Protein AF-A0A3C2CVU3-F1 (afdb_monomer)

pLDDT: mean 96.62, std 3.97, range [74.94, 98.69]

Foldseek 3Di:
DPLLVVLVVLVVVVVVVCVVVVNPPPDCLVVLVVQLVVLVVVLCVQCVVPVPVDPDHHHDPVSSVVSVVSNVSSVSVNCVVVVVSPD

Structure (mmCIF, N/CA/C/O backbone):
data_AF-A0A3C2CVU3-F1
#
_entry.id   AF-A0A3C2CVU3-F1
#
loop_
_atom_site.group_PDB
_atom_site.id
_atom_site.type_symbol
_atom_site.label_atom_id
_atom_site.label_alt_id
_atom_site.label_comp_id
_atom_site.label_asym_id
_atom_site.label_entity_id
_atom_site.label_seq_id
_atom_site.pdbx_PDB_ins_code
_atom_site.Cartn_x
_atom_site.Cartn_y
_atom_site.Cartn_z
_atom_site.occupancy
_atom_site.B_iso_or_equiv
_atom_site.auth_seq_id
_atom_site.auth_comp_id
_atom_site.auth_asym_id
_atom_site.auth_atom_id
_atom_site.pdbx_PDB_model_num
ATOM 1 N N . MET A 1 1 ? 8.270 -10.603 9.741 1.00 74.94 1 MET A N 1
ATOM 2 C CA . MET A 1 1 ? 7.460 -9.377 9.891 1.00 74.94 1 MET A CA 1
ATOM 3 C C . MET A 1 1 ? 6.583 -9.567 11.117 1.00 74.94 1 MET A C 1
ATOM 5 O O . MET A 1 1 ? 6.010 -10.639 11.231 1.00 74.94 1 MET A O 1
ATOM 9 N N . ASN A 1 2 ? 6.558 -8.627 12.064 1.00 92.38 2 ASN A N 1
ATOM 10 C CA . ASN A 1 2 ? 5.682 -8.726 13.239 1.00 92.38 2 ASN A CA 1
ATOM 11 C C . ASN A 1 2 ? 4.390 -7.960 12.923 1.00 92.38 2 ASN A C 1
ATOM 13 O O . ASN A 1 2 ? 4.382 -6.736 13.002 1.00 92.38 2 ASN A O 1
ATOM 17 N N . ILE A 1 3 ? 3.362 -8.685 12.479 1.00 92.75 3 ILE A N 1
ATOM 18 C CA . ILE A 1 3 ? 2.112 -8.106 11.969 1.00 92.75 3 ILE A CA 1
ATOM 19 C C . ILE A 1 3 ? 1.314 -7.424 13.085 1.00 92.75 3 ILE A C 1
ATOM 21 O O . ILE A 1 3 ? 0.850 -6.310 12.877 1.00 92.75 3 ILE A O 1
ATOM 25 N N . GLU A 1 4 ? 1.265 -8.006 14.286 1.00 94.56 4 GLU A N 1
ATOM 26 C CA . GLU A 1 4 ? 0.621 -7.406 15.467 1.00 94.56 4 GLU A CA 1
ATOM 27 C C . GLU A 1 4 ? 1.180 -6.005 15.763 1.00 94.56 4 GLU A C 1
ATOM 29 O O . GLU A 1 4 ? 0.454 -5.025 15.948 1.00 94.56 4 GLU A O 1
ATOM 34 N N . LYS A 1 5 ? 2.516 -5.881 15.752 1.00 96.06 5 LYS A N 1
ATOM 35 C CA . LYS A 1 5 ? 3.194 -4.596 15.944 1.00 96.06 5 LYS A CA 1
ATOM 36 C C . LYS A 1 5 ? 2.842 -3.609 14.831 1.00 96.06 5 LYS A C 1
ATOM 38 O O . LYS A 1 5 ? 2.683 -2.426 15.125 1.00 96.06 5 LYS A O 1
ATOM 43 N N . LEU A 1 6 ? 2.762 -4.070 13.583 1.00 97.25 6 LEU A N 1
ATOM 44 C CA . LEU A 1 6 ? 2.445 -3.216 12.440 1.00 97.25 6 LEU A CA 1
ATOM 45 C C . LEU A 1 6 ? 0.997 -2.726 12.474 1.00 97.25 6 LEU A C 1
ATOM 47 O O . LEU A 1 6 ? 0.792 -1.534 12.285 1.00 97.25 6 LEU A O 1
ATOM 51 N N . PHE A 1 7 ? 0.024 -3.580 12.798 1.00 97.75 7 PHE A N 1
ATOM 52 C CA . PHE A 1 7 ? -1.365 -3.151 12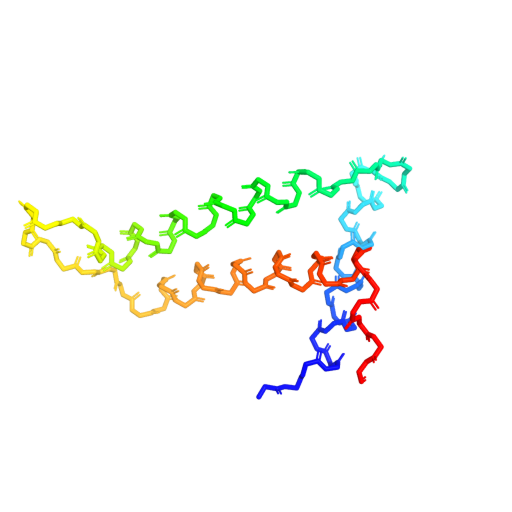.979 1.00 97.75 7 PHE A CA 1
ATOM 53 C C . PHE A 1 7 ? -1.493 -2.099 14.076 1.00 97.75 7 PHE A C 1
ATOM 55 O O . PHE A 1 7 ? -2.125 -1.068 13.858 1.00 97.75 7 PHE A O 1
ATOM 62 N N . ARG A 1 8 ? -0.828 -2.288 15.225 1.00 97.25 8 ARG A N 1
ATOM 63 C CA . ARG A 1 8 ? -0.825 -1.272 16.288 1.00 97.25 8 ARG A CA 1
ATOM 64 C C . ARG A 1 8 ? -0.266 0.066 15.801 1.00 97.25 8 ARG A C 1
ATOM 66 O O . ARG A 1 8 ? -0.875 1.102 16.047 1.00 97.25 8 ARG A O 1
ATOM 73 N N . MET A 1 9 ? 0.875 0.043 15.111 1.00 97.75 9 MET A N 1
ATOM 74 C CA . MET A 1 9 ? 1.491 1.257 14.565 1.00 97.75 9 MET A CA 1
ATOM 75 C C . MET A 1 9 ? 0.603 1.921 13.505 1.00 97.75 9 MET A C 1
ATOM 77 O O . MET A 1 9 ? 0.461 3.140 13.519 1.00 97.75 9 MET A O 1
ATOM 81 N N . GLN A 1 10 ? -0.025 1.136 12.625 1.00 98.31 10 GLN A N 1
ATOM 82 C CA . GLN A 1 10 ? -0.932 1.657 11.606 1.00 98.31 10 GLN A CA 1
ATOM 83 C C . GLN A 1 10 ? -2.171 2.292 12.235 1.00 98.31 10 GLN A C 1
ATOM 85 O O . GLN A 1 10 ? -2.565 3.378 11.840 1.00 98.31 10 GLN A O 1
ATOM 90 N N . LYS A 1 11 ? -2.744 1.672 13.269 1.00 97.06 11 LYS A N 1
ATOM 91 C CA . LYS A 1 11 ? -3.910 2.202 13.987 1.00 97.06 11 LYS A CA 1
ATOM 92 C C . LYS A 1 11 ? -3.622 3.548 14.652 1.00 97.06 11 LYS A C 1
ATOM 94 O O . LYS A 1 11 ? -4.469 4.438 14.654 1.00 97.06 11 LYS A O 1
ATOM 99 N N . GLU A 1 12 ? -2.426 3.703 15.221 1.00 97.81 12 GLU A N 1
ATOM 100 C CA . GLU A 1 12 ? -1.962 4.980 15.777 1.00 97.81 12 GLU A CA 1
ATOM 101 C C . GLU A 1 12 ? -1.784 6.044 14.682 1.00 97.81 12 GLU A C 1
ATOM 103 O O . GLU A 1 12 ? -2.190 7.192 14.878 1.00 97.81 12 GLU A O 1
ATOM 108 N N . LEU A 1 13 ? -1.222 5.658 13.533 1.00 98.12 13 LEU A N 1
ATOM 109 C CA . LEU A 1 13 ? -1.015 6.542 12.387 1.00 98.12 13 LEU A CA 1
ATOM 110 C C . LEU A 1 13 ? -2.339 6.993 11.752 1.00 98.12 13 LEU A C 1
ATOM 112 O O . LEU A 1 13 ? -2.544 8.194 11.592 1.00 98.12 13 LEU A O 1
ATOM 116 N N . ASP A 1 14 ? -3.247 6.064 11.454 1.00 97.44 14 ASP A N 1
ATOM 117 C CA . ASP A 1 14 ? -4.566 6.344 10.872 1.00 97.44 14 ASP A CA 1
ATOM 118 C C . ASP A 1 14 ? -5.341 7.320 11.759 1.00 97.44 14 ASP A C 1
ATOM 120 O O . ASP A 1 14 ? -5.768 8.381 11.303 1.00 97.44 14 ASP A O 1
ATOM 124 N N . ARG A 1 15 ? -5.401 7.041 13.069 1.00 97.00 15 ARG A N 1
ATOM 125 C CA . ARG A 1 15 ? -6.057 7.926 14.037 1.00 97.00 15 ARG A CA 1
ATOM 126 C C . ARG A 1 15 ? -5.421 9.314 14.075 1.00 97.00 15 ARG A C 1
ATOM 128 O O . ARG A 1 15 ? -6.124 10.310 14.247 1.00 97.00 15 ARG A O 1
ATOM 135 N N . HIS A 1 16 ? -4.094 9.401 13.973 1.00 97.94 16 HIS A N 1
ATOM 136 C CA . HIS A 1 16 ? -3.408 10.688 13.925 1.00 97.94 16 HIS A CA 1
ATOM 137 C C . HIS A 1 16 ? -3.816 11.486 12.681 1.00 97.94 16 HIS A C 1
ATOM 139 O O . HIS A 1 16 ? -4.188 12.651 12.815 1.00 97.94 16 HIS A O 1
ATOM 145 N N . ILE A 1 17 ? -3.805 10.860 11.502 1.00 97.25 17 ILE A N 1
ATOM 146 C CA . ILE A 1 17 ? -4.200 11.478 10.228 1.00 97.25 17 ILE A CA 1
ATOM 147 C C . ILE A 1 17 ? -5.663 11.935 10.288 1.00 97.25 17 ILE A C 1
ATOM 149 O O . ILE A 1 17 ? -5.960 13.092 9.993 1.00 97.25 17 ILE A O 1
ATOM 153 N N . GLU A 1 18 ? -6.571 11.074 10.742 1.00 96.75 18 GLU A N 1
ATOM 154 C CA . GLU A 1 18 ? -7.997 11.392 10.852 1.00 96.75 18 GLU A CA 1
ATOM 155 C C . GLU A 1 18 ? -8.253 12.581 11.785 1.00 96.75 18 GLU A C 1
ATOM 157 O O . GLU A 1 18 ? -9.026 13.478 11.449 1.00 96.75 18 GLU A O 1
ATOM 162 N N . LEU A 1 19 ? -7.561 12.648 12.928 1.00 97.25 19 LEU A N 1
ATOM 163 C CA . LEU A 1 19 ? -7.656 13.783 13.849 1.00 97.25 19 LEU A CA 1
ATOM 164 C C . LEU A 1 19 ? -7.083 15.072 13.252 1.00 97.25 19 LEU A C 1
ATOM 166 O O . LEU A 1 19 ? -7.685 16.131 13.416 1.00 97.25 19 LEU A O 1
ATOM 170 N N . GLN A 1 20 ? -5.927 15.002 12.585 1.00 97.69 20 GLN A N 1
ATOM 171 C CA . GLN A 1 20 ? -5.298 16.178 11.973 1.00 97.69 20 GLN A CA 1
ATOM 172 C C . GLN A 1 20 ? -6.140 16.758 10.834 1.00 97.69 20 GLN A C 1
ATOM 174 O O . GLN A 1 20 ? -6.179 17.976 10.664 1.00 97.69 20 GLN A O 1
ATOM 179 N N . HIS A 1 21 ? -6.828 15.904 10.076 1.00 96.00 21 HIS A N 1
ATOM 180 C CA . HIS A 1 21 ? -7.614 16.309 8.913 1.00 96.00 21 HIS A CA 1
ATOM 181 C C . HIS A 1 21 ? -9.121 16.437 9.185 1.00 96.00 21 HIS A C 1
ATOM 183 O O . HIS A 1 21 ? -9.859 16.815 8.280 1.00 96.00 21 HIS A O 1
ATOM 189 N N . GLY A 1 22 ? -9.583 16.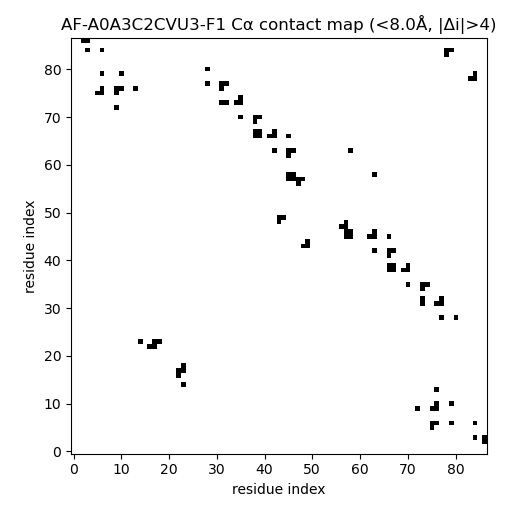173 10.412 1.00 95.94 22 GLY A N 1
ATOM 190 C CA . GLY A 1 22 ? -10.999 16.280 10.780 1.00 95.94 22 GLY A CA 1
ATOM 191 C C . GLY A 1 22 ? -11.890 15.199 10.156 1.00 95.94 22 GLY A C 1
ATOM 192 O O . GLY A 1 22 ? -13.062 15.454 9.917 1.00 95.94 22 GLY A O 1
ATOM 193 N N . LEU A 1 23 ? -11.340 14.008 9.901 1.00 95.94 23 LEU A N 1
ATOM 194 C CA . LEU A 1 23 ? -11.995 12.897 9.194 1.00 95.94 23 LEU A CA 1
ATOM 195 C C . LEU A 1 23 ? -12.587 11.829 10.132 1.00 95.94 23 LEU A C 1
ATOM 197 O O . LEU A 1 23 ? -13.027 10.790 9.663 1.00 95.94 23 LEU A O 1
ATOM 201 N N . VAL A 1 24 ? -12.590 12.057 11.449 1.00 90.69 24 VAL A N 1
ATOM 202 C CA . VAL A 1 24 ? -12.952 11.049 12.474 1.00 90.69 24 VAL A CA 1
ATOM 203 C C . VAL A 1 24 ? -14.366 10.470 12.302 1.00 90.69 24 VAL A C 1
ATOM 205 O O . VAL A 1 24 ? -14.626 9.354 12.738 1.00 90.69 24 VAL A O 1
ATOM 208 N N . GLU A 1 25 ? -15.288 11.220 11.695 1.00 90.69 25 GLU A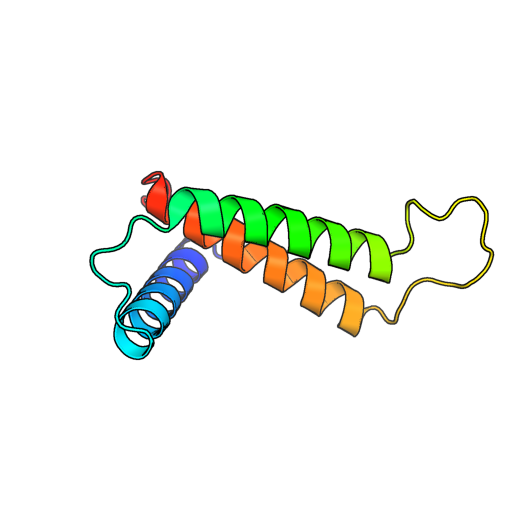 N 1
ATOM 209 C CA . GLU A 1 25 ? -16.670 10.780 11.441 1.00 90.69 25 GLU A CA 1
ATOM 210 C C . GLU A 1 25 ? -16.910 10.347 9.981 1.00 90.69 25 GLU A C 1
ATOM 212 O O . GLU A 1 25 ? -18.039 10.016 9.617 1.00 90.69 25 GLU A O 1
ATOM 217 N N . GLU A 1 26 ? -15.880 10.362 9.128 1.00 93.56 26 GLU A N 1
ATOM 218 C CA . GLU A 1 26 ? -15.991 9.958 7.725 1.00 93.56 26 GLU A CA 1
ATOM 219 C C . GLU A 1 26 ? -15.716 8.461 7.548 1.00 93.56 26 GLU A C 1
ATOM 221 O O . GLU A 1 26 ? -14.741 7.925 8.066 1.00 93.56 26 GLU A O 1
ATOM 226 N N . ASP A 1 27 ? -16.538 7.797 6.733 1.00 94.31 27 ASP A N 1
ATOM 227 C CA . ASP A 1 27 ? -16.201 6.475 6.206 1.00 94.31 27 ASP A CA 1
ATOM 228 C C . ASP A 1 27 ? -15.147 6.630 5.098 1.00 94.31 27 ASP A C 1
ATOM 230 O O . ASP A 1 27 ? -15.411 7.172 4.017 1.00 94.31 27 ASP A O 1
ATOM 234 N N . LEU A 1 28 ? -13.924 6.185 5.390 1.00 96.31 28 LEU A N 1
ATOM 235 C CA . LEU A 1 28 ? -12.779 6.279 4.489 1.00 96.31 28 LEU A CA 1
ATOM 236 C C . LEU A 1 28 ? -12.520 4.984 3.710 1.00 96.31 28 LEU A C 1
ATOM 238 O O . LEU A 1 28 ? -11.544 4.939 2.959 1.00 96.31 28 LEU A O 1
ATOM 242 N N . PHE A 1 29 ? -13.355 3.950 3.840 1.00 96.88 29 PHE A N 1
ATOM 243 C CA . PHE A 1 29 ? -13.084 2.623 3.283 1.00 96.88 29 PHE A CA 1
ATOM 244 C C . PHE A 1 29 ? -12.835 2.649 1.767 1.00 96.88 29 PHE A C 1
ATOM 246 O O . PHE A 1 29 ? -11.765 2.247 1.301 1.00 96.88 29 PHE A O 1
ATOM 253 N N . ASP A 1 30 ? -13.761 3.221 0.991 1.00 98.00 30 ASP A N 1
ATOM 254 C CA . ASP A 1 30 ? -13.628 3.321 -0.470 1.00 98.00 30 ASP A CA 1
ATOM 255 C C . ASP A 1 30 ? -12.429 4.188 -0.890 1.00 98.00 30 ASP A C 1
ATOM 257 O O . ASP A 1 30 ? -11.774 3.922 -1.902 1.00 98.00 30 ASP A O 1
ATOM 261 N N . ARG A 1 31 ? -12.093 5.214 -0.094 1.00 97.88 31 ARG A N 1
ATOM 262 C CA . ARG A 1 31 ? -10.914 6.060 -0.338 1.00 97.88 31 ARG A CA 1
ATOM 263 C C . ARG A 1 31 ? -9.618 5.291 -0.085 1.00 97.88 31 ARG A C 1
ATOM 265 O O . ARG A 1 31 ? -8.697 5.401 -0.888 1.00 97.88 31 ARG A O 1
ATOM 272 N N . LYS A 1 32 ? -9.560 4.487 0.982 1.00 98.12 32 LYS A N 1
ATOM 273 C CA . LYS A 1 32 ? -8.424 3.608 1.303 1.00 98.12 32 LYS A CA 1
ATOM 274 C C . LYS A 1 32 ? -8.254 2.511 0.239 1.00 98.12 32 LYS A C 1
ATOM 276 O O . LYS A 1 32 ? -7.122 2.221 -0.140 1.00 98.12 32 LYS A O 1
ATOM 281 N N . ILE A 1 33 ? -9.344 1.966 -0.321 1.00 98.56 33 ILE A N 1
ATOM 282 C CA . ILE A 1 33 ? -9.282 1.054 -1.483 1.00 98.56 33 ILE A CA 1
ATOM 283 C C . ILE A 1 33 ? -8.670 1.755 -2.692 1.00 98.56 33 ILE A C 1
ATOM 285 O O . ILE A 1 33 ? -7.763 1.213 -3.324 1.00 98.56 33 ILE A O 1
ATOM 289 N N . LEU A 1 34 ? -9.167 2.946 -3.035 1.00 98.69 34 LEU A N 1
ATOM 290 C CA . LEU A 1 34 ? -8.644 3.688 -4.176 1.00 98.69 34 LEU A CA 1
ATOM 291 C C . LEU A 1 34 ? -7.157 4.001 -3.993 1.00 98.69 34 LEU A C 1
ATOM 293 O O . LEU A 1 34 ? -6.388 3.803 -4.929 1.00 98.69 34 LEU A O 1
ATOM 297 N N . ALA A 1 35 ? -6.756 4.432 -2.797 1.00 98.50 35 A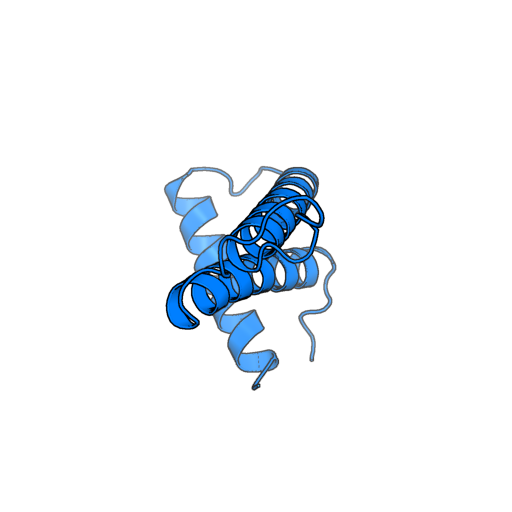LA A N 1
ATOM 298 C CA . ALA A 1 35 ? -5.361 4.695 -2.478 1.00 98.50 35 ALA A CA 1
ATOM 299 C C . ALA A 1 35 ? -4.495 3.439 -2.660 1.00 98.50 35 ALA A C 1
ATOM 301 O O . ALA A 1 35 ? -3.520 3.489 -3.398 1.00 98.50 35 ALA A O 1
ATOM 302 N N . LEU A 1 36 ? -4.917 2.278 -2.141 1.00 98.62 36 LEU A N 1
ATOM 303 C CA . LEU A 1 36 ? -4.209 1.013 -2.372 1.00 98.62 36 LEU A CA 1
ATOM 304 C C . LEU A 1 36 ? -4.033 0.697 -3.867 1.00 98.62 36 LEU A C 1
ATOM 306 O O . LEU A 1 36 ? -2.967 0.250 -4.284 1.00 98.62 36 LEU A O 1
ATOM 310 N N . LEU A 1 37 ? -5.066 0.904 -4.689 1.00 98.69 37 LEU A N 1
ATOM 311 C CA . LEU A 1 37 ? -4.971 0.672 -6.135 1.00 98.69 37 LEU A CA 1
ATOM 312 C C . LEU A 1 37 ? -3.992 1.637 -6.817 1.00 98.69 37 LEU A C 1
ATOM 314 O O . LEU A 1 37 ? -3.310 1.231 -7.761 1.00 98.69 37 LEU A O 1
ATOM 318 N N . VAL A 1 38 ? -3.927 2.887 -6.351 1.00 98.69 38 VAL A N 1
ATOM 319 C CA . VAL A 1 38 ? -2.958 3.882 -6.822 1.00 98.69 38 VAL A CA 1
ATOM 320 C C . VAL A 1 38 ? -1.542 3.442 -6.456 1.00 98.69 38 VAL A C 1
ATOM 322 O O . VAL A 1 38 ? -0.751 3.260 -7.378 1.00 98.69 38 VAL A O 1
ATOM 325 N N . GLU A 1 39 ? -1.264 3.125 -5.187 1.00 98.50 39 GLU A N 1
ATOM 326 C CA . GLU A 1 39 ? 0.071 2.685 -4.734 1.00 98.50 39 GLU A CA 1
ATOM 327 C C . GLU A 1 39 ? 0.536 1.399 -5.433 1.00 98.50 39 GLU A C 1
ATOM 329 O O . GLU A 1 39 ? 1.695 1.250 -5.819 1.00 98.50 39 GLU A O 1
ATOM 334 N N . LEU A 1 40 ? -0.376 0.455 -5.695 1.00 98.50 40 LEU A N 1
ATOM 335 C CA . LEU A 1 40 ? -0.056 -0.728 -6.504 1.00 98.50 40 LEU A CA 1
ATOM 336 C C . LEU A 1 40 ? 0.353 -0.353 -7.937 1.00 98.50 40 LEU A C 1
ATOM 338 O O . LEU A 1 40 ? 1.217 -1.006 -8.532 1.00 98.50 40 LEU A O 1
ATOM 342 N N . GLY A 1 41 ? -0.262 0.687 -8.500 1.00 98.62 41 GLY A N 1
ATOM 343 C CA . GLY A 1 41 ? 0.118 1.270 -9.781 1.00 98.62 41 GLY A CA 1
ATOM 344 C C . GLY A 1 41 ? 1.477 1.975 -9.740 1.00 98.62 41 GLY A C 1
ATOM 345 O O . GLY A 1 41 ? 2.250 1.839 -10.695 1.00 98.62 41 GLY A O 1
ATOM 346 N N . GLU A 1 42 ? 1.794 2.680 -8.654 1.00 98.62 42 GLU A N 1
ATOM 347 C CA . GLU A 1 42 ? 3.094 3.331 -8.431 1.00 98.62 42 GLU A CA 1
ATOM 348 C C . GLU A 1 42 ? 4.210 2.287 -8.292 1.00 98.62 42 GLU A C 1
ATOM 350 O O . GLU A 1 42 ? 5.160 2.281 -9.082 1.00 98.62 42 GLU A O 1
ATOM 355 N N . LEU A 1 43 ? 4.005 1.255 -7.473 1.00 98.62 43 LEU A N 1
ATOM 356 C CA . LEU A 1 43 ? 4.907 0.106 -7.378 1.00 98.62 43 LEU A CA 1
ATOM 357 C C . LEU A 1 43 ? 5.109 -0.593 -8.735 1.00 98.62 43 LEU A C 1
ATOM 359 O O . LEU A 1 43 ? 6.233 -0.943 -9.123 1.00 98.62 43 LEU A O 1
ATOM 363 N N . ALA A 1 44 ? 4.038 -0.798 -9.508 1.00 98.62 44 ALA A N 1
ATOM 364 C CA . ALA A 1 44 ? 4.140 -1.355 -10.856 1.00 98.62 44 ALA A CA 1
ATOM 365 C C . ALA A 1 44 ? 4.935 -0.433 -11.803 1.00 98.62 44 ALA A C 1
ATOM 367 O O . ALA A 1 44 ? 5.652 -0.908 -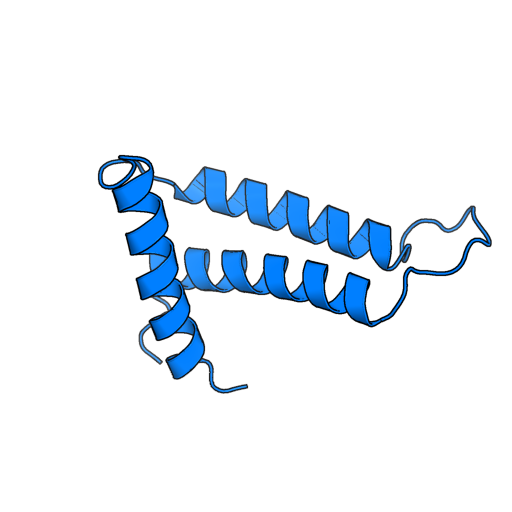12.692 1.00 98.62 44 ALA A O 1
ATOM 368 N N . ASN A 1 45 ? 4.835 0.886 -11.623 1.00 98.50 45 ASN A N 1
ATOM 369 C CA . ASN A 1 45 ? 5.576 1.877 -12.394 1.00 98.50 45 ASN A CA 1
ATOM 370 C C . ASN A 1 45 ? 7.070 1.879 -12.077 1.00 98.50 45 ASN A C 1
ATOM 372 O O . ASN A 1 45 ? 7.853 1.913 -13.035 1.00 98.50 45 ASN A O 1
ATOM 376 N N . GLU A 1 46 ? 7.445 1.795 -10.800 1.00 98.50 46 GLU A N 1
ATOM 377 C CA . GLU A 1 46 ? 8.838 1.812 -10.339 1.00 98.50 46 GLU A CA 1
ATOM 378 C C . GLU A 1 46 ? 9.552 0.487 -10.623 1.00 98.50 46 GLU A C 1
ATOM 380 O O . GLU A 1 46 ? 10.696 0.463 -11.090 1.00 98.50 46 GLU A O 1
ATOM 385 N N . THR A 1 47 ? 8.847 -0.638 -10.482 1.00 98.38 47 THR A N 1
ATOM 386 C CA . THR A 1 47 ? 9.344 -1.947 -10.945 1.00 98.38 47 THR A CA 1
ATOM 387 C C . THR A 1 47 ? 9.369 -2.055 -12.468 1.00 98.38 47 THR A C 1
ATOM 389 O O . THR A 1 47 ? 10.142 -2.835 -13.025 1.00 98.38 47 THR A O 1
ATOM 392 N N . ARG A 1 48 ? 8.522 -1.276 -13.157 1.00 98.38 48 ARG A N 1
ATOM 393 C CA . ARG A 1 48 ? 8.310 -1.295 -14.614 1.00 98.38 48 ARG A CA 1
ATOM 394 C C . ARG A 1 48 ? 7.908 -2.666 -15.159 1.00 98.38 48 ARG A C 1
ATOM 396 O O . ARG A 1 48 ? 8.046 -2.907 -16.359 1.00 98.38 48 ARG A O 1
ATOM 403 N N . CYS A 1 49 ? 7.383 -3.549 -14.312 1.00 97.38 49 CYS A N 1
ATOM 404 C CA . CYS A 1 49 ? 7.136 -4.956 -14.633 1.00 97.38 49 CYS A CA 1
ATOM 405 C C . CYS A 1 49 ? 6.155 -5.165 -15.802 1.00 97.38 49 CYS A C 1
ATOM 407 O O . CYS A 1 49 ? 6.213 -6.186 -16.483 1.00 97.38 49 CYS A O 1
ATOM 409 N N . PHE A 1 50 ? 5.297 -4.181 -16.082 1.00 97.38 50 PHE A N 1
ATOM 410 C CA . PHE A 1 50 ? 4.321 -4.224 -17.173 1.00 97.38 50 PHE A CA 1
ATOM 411 C C . PHE A 1 50 ? 4.790 -3.547 -18.474 1.00 97.38 50 PHE A C 1
ATOM 413 O O . PHE A 1 50 ? 4.135 -3.686 -19.508 1.00 97.38 50 PHE A O 1
ATOM 420 N N . LYS A 1 51 ? 5.900 -2.793 -18.462 1.00 97.50 51 LYS A N 1
ATOM 421 C CA . LYS A 1 51 ? 6.352 -1.965 -19.600 1.00 97.50 51 LYS A CA 1
ATOM 422 C C . LYS A 1 51 ? 7.153 -2.788 -20.617 1.00 97.50 51 LYS A C 1
ATOM 424 O O . LYS A 1 51 ? 8.311 -2.484 -20.893 1.00 97.50 51 LYS A O 1
ATOM 429 N N . PHE A 1 52 ? 6.522 -3.803 -21.213 1.00 97.00 52 PHE A N 1
ATOM 430 C CA . PHE A 1 52 ? 7.151 -4.762 -22.141 1.00 97.00 52 PHE A CA 1
ATOM 431 C C . PHE A 1 52 ? 7.747 -4.135 -23.417 1.00 97.00 52 PHE A C 1
ATOM 433 O O . PHE A 1 52 ? 8.558 -4.759 -24.094 1.00 97.00 52 PHE A O 1
ATOM 440 N N . TRP A 1 53 ? 7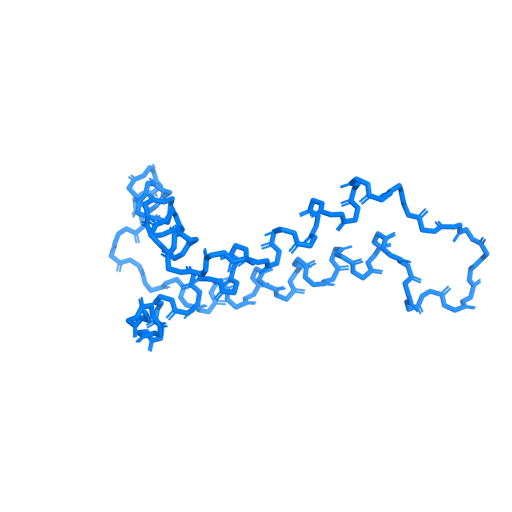.362 -2.902 -23.757 1.00 98.25 53 TRP A N 1
ATOM 441 C CA . TRP A 1 53 ? 7.859 -2.161 -24.922 1.00 98.25 53 TRP A CA 1
ATOM 442 C C . TRP A 1 53 ? 9.110 -1.313 -24.637 1.00 98.25 53 TRP A C 1
ATOM 444 O O . TRP A 1 53 ? 9.559 -0.569 -25.508 1.00 98.25 53 TRP A O 1
ATOM 454 N N . SER A 1 54 ? 9.655 -1.347 -23.418 1.00 97.69 54 SER A N 1
ATOM 455 C CA . SER A 1 54 ? 10.747 -0.465 -23.004 1.00 97.69 54 SER A CA 1
ATOM 456 C C . SER A 1 54 ? 11.918 -1.232 -22.400 1.00 97.69 54 SER A C 1
ATOM 458 O O . SER A 1 54 ? 11.731 -2.117 -21.578 1.00 97.69 54 SER A O 1
ATOM 460 N N . LEU A 1 55 ? 13.138 -0.818 -22.755 1.00 97.25 55 LEU A N 1
ATOM 461 C 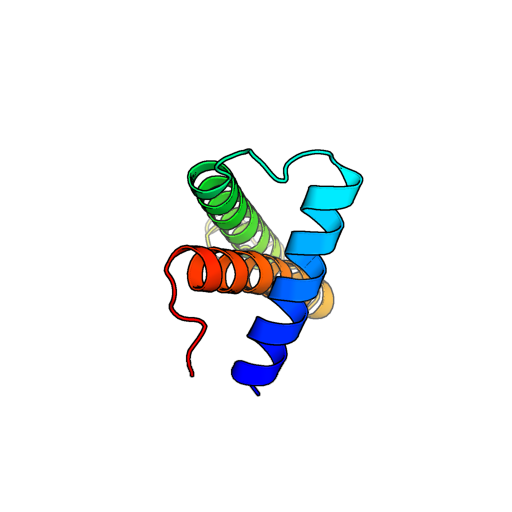CA . LEU A 1 55 ? 14.390 -1.368 -22.217 1.00 97.25 55 LEU A CA 1
ATOM 462 C C . LEU A 1 55 ? 14.938 -0.585 -21.013 1.00 97.25 55 LEU A C 1
ATOM 464 O O . LEU A 1 55 ? 15.993 -0.931 -20.488 1.00 97.25 55 LEU A O 1
ATOM 468 N N . LYS A 1 56 ? 14.269 0.497 -20.584 1.00 98.12 56 LYS A N 1
ATOM 469 C CA . LYS A 1 56 ? 14.709 1.263 -19.408 1.00 98.12 56 LYS A CA 1
ATOM 470 C C . LYS A 1 56 ? 14.604 0.366 -18.160 1.00 98.12 56 LYS A C 1
ATOM 472 O O . LYS A 1 56 ? 13.538 -0.234 -17.979 1.00 98.12 56 LYS A O 1
ATOM 477 N N . PRO A 1 57 ? 15.650 0.300 -17.313 1.00 97.75 57 PRO A N 1
ATOM 478 C CA . PRO A 1 57 ? 15.637 -0.524 -16.108 1.00 97.75 57 PRO A CA 1
ATOM 479 C C . PRO A 1 57 ? 14.624 -0.006 -15.086 1.00 97.75 57 PRO A C 1
ATOM 481 O O . PRO A 1 57 ? 14.200 1.153 -15.165 1.00 97.75 57 PRO A O 1
ATOM 484 N N . SER A 1 58 ? 14.247 -0.874 -14.142 1.00 98.19 58 SER A N 1
ATOM 485 C CA . SER A 1 58 ? 13.491 -0.495 -12.945 1.00 98.19 58 SER A CA 1
ATOM 486 C C . SER A 1 58 ? 14.229 0.574 -12.144 1.00 98.19 58 SER A C 1
ATOM 488 O O . SER A 1 58 ? 15.437 0.769 -12.308 1.00 98.19 58 SER A O 1
ATOM 490 N N . SER A 1 59 ? 13.500 1.245 -11.264 1.00 98.38 59 SER A N 1
ATOM 491 C CA . SER A 1 59 ? 14.094 2.161 -10.299 1.00 98.38 59 SER A CA 1
ATOM 492 C C . SER A 1 59 ? 14.982 1.425 -9.295 1.00 98.38 59 SER A C 1
ATOM 494 O O . SER A 1 59 ? 15.00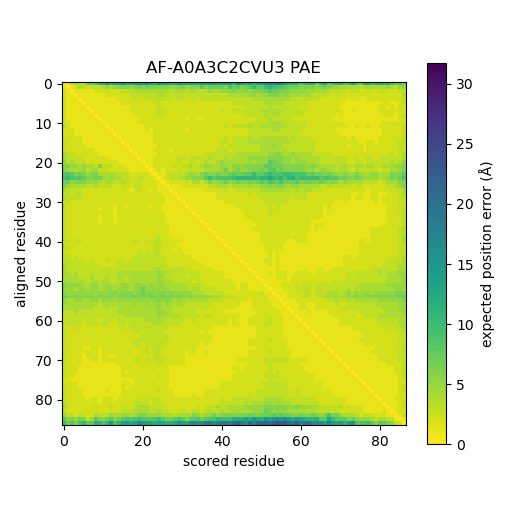2 0.190 -9.223 1.00 98.38 59 SER A O 1
ATOM 496 N N . GLU A 1 60 ? 15.757 2.201 -8.538 1.00 98.50 60 GLU A N 1
ATOM 497 C CA . GLU A 1 60 ? 16.605 1.677 -7.473 1.00 98.50 60 GLU A CA 1
ATOM 498 C C . GLU A 1 60 ? 15.772 0.904 -6.447 1.00 98.50 60 GLU A C 1
ATOM 500 O O . GLU A 1 60 ? 14.624 1.246 -6.158 1.00 98.50 60 GLU A O 1
ATOM 505 N N . LYS A 1 61 ? 16.374 -0.126 -5.845 1.00 98.19 61 LYS A N 1
ATOM 506 C CA . LYS A 1 61 ? 15.681 -1.002 -4.887 1.00 98.19 61 LYS A CA 1
ATOM 507 C C . LYS A 1 61 ? 15.034 -0.226 -3.736 1.00 98.19 61 LYS A C 1
ATOM 509 O O . LYS A 1 61 ? 13.984 -0.636 -3.260 1.00 98.19 61 LYS A O 1
ATOM 514 N N . GLN A 1 62 ? 15.670 0.855 -3.289 1.00 98.31 62 GLN A N 1
ATOM 515 C CA . GLN A 1 62 ? 15.156 1.689 -2.206 1.00 98.31 62 GLN A CA 1
ATOM 516 C C . GLN A 1 62 ? 13.828 2.359 -2.583 1.00 98.31 62 GLN A C 1
ATOM 518 O O . GLN A 1 62 ? 12.891 2.282 -1.802 1.00 98.31 62 GLN A O 1
ATOM 523 N N . VAL A 1 63 ? 13.725 2.897 -3.802 1.00 98.31 63 VAL A N 1
ATOM 524 C CA . VAL A 1 63 ? 12.491 3.512 -4.318 1.00 98.31 63 VAL A CA 1
ATOM 525 C C . VAL A 1 63 ? 11.383 2.467 -4.412 1.00 98.31 63 VAL A C 1
ATOM 527 O O . VAL A 1 63 ? 10.296 2.658 -3.897 1.00 98.31 63 VAL A O 1
ATOM 530 N N . ILE A 1 64 ? 11.684 1.290 -4.967 1.00 98.56 64 ILE A N 1
ATOM 531 C CA . ILE A 1 64 ? 10.703 0.194 -5.056 1.00 98.56 64 ILE A CA 1
ATOM 532 C C . ILE A 1 64 ? 10.213 -0.248 -3.667 1.00 98.56 64 ILE A C 1
ATOM 534 O O . ILE A 1 64 ? 9.059 -0.639 -3.513 1.00 98.56 64 ILE A O 1
ATOM 538 N N . LEU A 1 65 ? 11.095 -0.247 -2.662 1.00 98.38 65 LEU A N 1
ATOM 539 C CA . LEU A 1 65 ? 10.727 -0.605 -1.294 1.00 98.38 65 LEU A CA 1
ATOM 540 C C . LEU A 1 65 ? 9.850 0.454 -0.627 1.00 98.38 65 LEU A C 1
ATOM 542 O O . LEU A 1 65 ? 9.021 0.070 0.189 1.00 98.38 65 LEU A O 1
ATOM 546 N N . GLU A 1 66 ? 10.029 1.732 -0.957 1.00 98.12 66 GLU A N 1
ATOM 547 C CA . GLU A 1 66 ? 9.163 2.820 -0.487 1.00 98.12 66 GLU A CA 1
ATOM 548 C C . GLU A 1 66 ? 7.736 2.606 -1.007 1.00 98.12 66 GLU A C 1
ATOM 550 O O . GLU A 1 66 ? 6.850 2.351 -0.195 1.00 98.12 66 GLU A O 1
ATOM 555 N N . GLU A 1 67 ? 7.560 2.464 -2.325 1.00 98.25 67 GLU A N 1
ATOM 556 C CA . GLU A 1 67 ? 6.246 2.183 -2.939 1.00 98.25 67 GLU A CA 1
ATOM 557 C C . GLU A 1 67 ? 5.596 0.896 -2.405 1.00 98.25 67 GLU A C 1
ATOM 559 O O . GLU A 1 67 ? 4.384 0.774 -2.221 1.00 98.25 67 GLU A O 1
ATOM 564 N N . PHE A 1 68 ? 6.415 -0.130 -2.150 1.00 98.25 68 PHE A N 1
ATOM 565 C CA . PHE A 1 68 ? 5.922 -1.368 -1.561 1.00 98.25 68 PHE A CA 1
ATOM 566 C C . PHE A 1 68 ? 5.376 -1.137 -0.149 1.00 98.25 68 PHE A C 1
ATOM 568 O O . PHE A 1 68 ? 4.344 -1.707 0.206 1.00 98.25 68 PHE A O 1
ATOM 575 N N . VAL A 1 69 ? 6.065 -0.330 0.661 1.00 98.00 69 VAL A N 1
ATOM 576 C CA . VAL A 1 69 ? 5.645 -0.002 2.027 1.00 98.00 69 VAL A CA 1
ATOM 577 C C . VAL A 1 69 ? 4.379 0.855 2.025 1.00 98.00 69 VAL A C 1
ATOM 579 O O . VAL A 1 69 ? 3.516 0.607 2.868 1.00 98.00 69 VAL A O 1
ATOM 582 N N . ASP A 1 70 ? 4.199 1.749 1.056 1.00 98.25 70 ASP A N 1
ATOM 583 C CA . ASP A 1 70 ? 2.959 2.523 0.896 1.00 98.25 70 ASP A CA 1
ATOM 584 C C . ASP A 1 70 ? 1.753 1.609 0.627 1.00 98.25 70 ASP A C 1
ATOM 586 O O . ASP A 1 70 ? 0.713 1.709 1.287 1.00 98.25 70 ASP A O 1
ATOM 590 N N . GLY A 1 71 ? 1.927 0.581 -0.210 1.00 98.19 71 GLY A N 1
ATOM 591 C CA . GLY A 1 71 ? 0.928 -0.481 -0.363 1.00 98.19 71 GLY A CA 1
ATOM 592 C C . GLY A 1 71 ? 0.640 -1.242 0.942 1.00 98.19 71 GLY A C 1
ATOM 593 O O . GLY A 1 71 ? -0.516 -1.547 1.247 1.00 98.19 71 GLY A O 1
ATOM 594 N N . ILE A 1 72 ? 1.669 -1.532 1.750 1.00 98.25 72 ILE A N 1
ATOM 595 C CA . ILE A 1 72 ? 1.493 -2.181 3.062 1.00 98.25 72 ILE A CA 1
ATOM 596 C C . ILE A 1 72 ? 0.692 -1.295 4.022 1.00 98.25 72 ILE A C 1
ATOM 598 O O . ILE A 1 72 ? -0.160 -1.830 4.733 1.00 98.25 72 ILE A O 1
ATOM 602 N N . HIS A 1 73 ? 0.914 0.022 4.030 1.00 98.50 73 HIS A N 1
ATOM 603 C CA . HIS A 1 73 ? 0.144 0.954 4.855 1.00 98.50 73 HIS A CA 1
ATOM 604 C C . HIS A 1 73 ? -1.359 0.815 4.586 1.00 98.50 73 HIS A C 1
ATOM 606 O O . HIS A 1 73 ? -2.120 0.541 5.514 1.00 98.50 73 HIS A O 1
ATOM 612 N N . PHE A 1 74 ? -1.787 0.876 3.321 1.00 98.44 74 PHE A N 1
ATOM 613 C CA . PHE A 1 74 ? -3.212 0.763 2.996 1.00 98.44 74 PHE A CA 1
ATOM 614 C C . PHE A 1 74 ? -3.786 -0.643 3.193 1.00 98.44 74 PHE A C 1
ATOM 616 O O . PHE A 1 74 ? -4.944 -0.768 3.593 1.00 98.44 74 PHE A O 1
ATOM 623 N N . ILE A 1 75 ? -3.002 -1.708 2.985 1.00 98.12 75 ILE A N 1
ATOM 624 C CA . ILE A 1 75 ? -3.434 -3.077 3.317 1.00 98.12 75 ILE A CA 1
ATOM 625 C C . ILE A 1 75 ? -3.712 -3.205 4.819 1.00 98.12 75 ILE A C 1
ATOM 627 O O . ILE A 1 75 ? -4.730 -3.777 5.206 1.00 98.12 75 ILE A O 1
ATOM 631 N N . LEU A 1 76 ? -2.825 -2.675 5.666 1.00 98.25 76 LEU A N 1
ATOM 632 C CA . LEU A 1 76 ? -3.005 -2.701 7.117 1.00 98.25 76 LEU A CA 1
ATOM 633 C C . LEU A 1 76 ? -4.202 -1.846 7.542 1.00 98.25 76 LEU A C 1
ATOM 635 O O . LEU A 1 76 ? -5.013 -2.314 8.337 1.00 98.25 76 LEU A O 1
ATOM 639 N N . SER A 1 77 ? -4.353 -0.641 6.983 1.00 98.06 77 SER A N 1
ATOM 640 C CA . SER A 1 77 ? -5.502 0.228 7.257 1.00 98.06 77 SER A CA 1
ATOM 641 C C . SER A 1 77 ? -6.823 -0.452 6.896 1.00 98.06 77 SER A C 1
ATOM 643 O O . SER A 1 77 ? -7.728 -0.495 7.720 1.00 98.06 77 SER A O 1
ATOM 645 N N . LEU A 1 78 ? -6.928 -1.063 5.712 1.00 98.25 78 LEU A N 1
ATOM 646 C CA . LEU A 1 78 ? -8.121 -1.823 5.314 1.00 98.25 78 LEU A CA 1
ATOM 647 C C . LEU A 1 78 ? -8.345 -3.059 6.193 1.00 98.25 78 LEU A C 1
ATOM 649 O O . LEU A 1 78 ? -9.484 -3.406 6.488 1.00 98.25 78 LEU A O 1
ATOM 653 N N . GLY A 1 79 ? -7.271 -3.716 6.636 1.00 97.56 79 GLY A N 1
ATOM 654 C CA . GLY A 1 79 ? -7.355 -4.807 7.603 1.00 97.56 79 GLY A CA 1
ATOM 655 C C . GLY A 1 79 ? -7.999 -4.369 8.920 1.00 97.56 79 GLY A C 1
ATOM 656 O O . GLY A 1 79 ? -8.853 -5.087 9.433 1.00 97.56 79 GLY A O 1
ATOM 657 N N . ILE A 1 80 ? -7.650 -3.181 9.421 1.00 96.94 80 ILE A N 1
ATOM 658 C CA . ILE A 1 80 ? -8.256 -2.589 10.623 1.00 96.94 80 ILE A CA 1
ATOM 659 C C . ILE A 1 80 ? -9.737 -2.264 10.386 1.00 96.94 80 ILE A C 1
ATOM 661 O O . ILE A 1 80 ? -10.566 -2.636 11.212 1.00 96.94 80 ILE A O 1
ATOM 665 N N . GLU A 1 81 ? -10.091 -1.643 9.253 1.00 95.56 81 GLU A N 1
ATOM 666 C CA . GLU A 1 81 ? -11.499 -1.350 8.909 1.00 95.56 81 GLU A CA 1
ATOM 667 C C . GLU A 1 81 ? -12.360 -2.622 8.847 1.00 95.5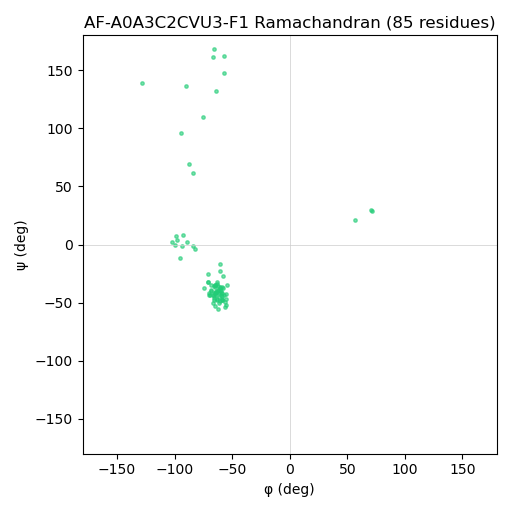6 81 GLU A C 1
ATOM 669 O O . GLU A 1 81 ? -13.517 -2.637 9.266 1.00 95.56 81 GLU A O 1
ATOM 674 N N . CYS A 1 82 ? -11.785 -3.723 8.360 1.00 95.81 82 CYS A N 1
ATOM 675 C CA . CYS A 1 82 ? -12.453 -5.020 8.277 1.00 95.81 82 CYS A CA 1
ATOM 676 C C . CYS A 1 82 ? -12.438 -5.822 9.594 1.00 95.81 82 CYS A C 1
ATOM 678 O O . CYS A 1 82 ? -13.010 -6.913 9.634 1.00 95.81 82 CYS A O 1
ATOM 680 N N . GLY A 1 83 ? -11.783 -5.333 10.653 1.00 95.19 83 GLY A N 1
ATOM 681 C CA . GLY A 1 83 ? -11.657 -6.037 11.935 1.00 95.19 83 GLY A CA 1
ATOM 682 C C . GLY A 1 83 ? -10.732 -7.260 11.899 1.00 95.19 83 GLY A C 1
ATOM 683 O O . GLY A 1 83 ? -10.940 -8.216 12.644 1.00 95.19 83 GLY A O 1
ATOM 684 N N . PHE A 1 84 ? -9.729 -7.261 11.019 1.00 95.50 84 PHE A N 1
ATOM 685 C CA . PHE A 1 84 ? -8.709 -8.312 10.913 1.00 95.50 84 PHE A CA 1
ATOM 686 C C . PHE A 1 84 ? -7.443 -8.024 11.744 1.00 95.50 84 PHE A C 1
ATOM 688 O O . PHE A 1 84 ? -6.453 -8.740 11.605 1.00 95.50 84 PHE A O 1
ATOM 695 N N . ASP A 1 85 ? -7.453 -6.988 12.589 1.00 92.81 85 ASP A N 1
ATOM 696 C CA . ASP A 1 85 ? -6.329 -6.592 13.450 1.00 92.81 85 ASP A CA 1
ATOM 697 C C . ASP A 1 85 ? -6.244 -7.371 14.781 1.00 92.81 85 ASP A C 1
ATOM 699 O O . ASP A 1 85 ? -5.303 -7.155 15.544 1.00 92.81 85 ASP A O 1
ATOM 703 N N . ASP A 1 86 ? -7.178 -8.294 15.042 1.00 84.38 86 ASP A N 1
ATOM 704 C CA . ASP A 1 86 ? -7.190 -9.200 16.206 1.00 84.38 86 ASP A CA 1
ATOM 705 C C . ASP A 1 86 ? -6.382 -10.484 15.923 1.00 84.38 86 ASP A C 1
ATOM 707 O O . ASP A 1 86 ? -6.929 -11.574 15.723 1.00 84.38 86 ASP A O 1
ATOM 711 N N . VAL A 1 87 ? -5.060 -10.321 15.820 1.00 75.25 87 VAL A N 1
ATOM 712 C CA . VAL A 1 87 ? -4.058 -11.381 15.589 1.00 75.25 87 VAL A CA 1
ATOM 713 C C . VAL A 1 87 ? -3.043 -11.462 16.714 1.00 75.25 87 VAL A C 1
ATOM 715 O O . VAL A 1 87 ? -2.781 -10.421 17.357 1.00 75.25 87 VAL A O 1
#

Mean predicted aligned error: 2.71 Å

Nearest PDB structures (foldseek):
  5myf-assembly1_A  TM=8.874E-01  e=4.137E-03  Staphylococcus aureus
  5myi-assembly1_D-2  TM=8.883E-01  e=6.992E-03  Staphylococcus aureus
  5myd-assembly1_C-4  TM=8.951E-01  e=8.830E-03  Staphylococcus sp. HMSC068C09
  7mu5-assembly1_C  TM=7.193E-01  e=6.800E-02  Homo sapiens
  7mu5-assembly2_H  TM=7.177E-01  e=1.149E-01  Homo sapiens

Solvent-accessible surface area (backbone atoms only — not comparable to full-atom values): 4986 Å² total; per-residue (Å²): 135,67,60,58,61,48,42,54,52,45,55,55,48,52,53,50,52,26,64,77,71,71,41,78,88,56,88,51,64,71,59,46,52,52,48,32,56,49,30,50,48,48,29,42,57,34,53,37,78,79,48,84,91,55,87,74,77,51,57,56,70,68,59,39,49,49,33,48,47,54,30,49,52,33,52,46,50,52,32,51,78,72,65,64,61,88,107

Secondary structure (DSSP, 8-state):
--HHHHHHHHHHHHHHHHHHHT-TTS--HHHHHHHHHHHHHHHHHHH-TT-TT--PPPPPHHHHHHHHHHHHHHHHHHHHHTT----

Radius of gyration: 15.24 Å; Cα contacts (8 Å, |Δi|>4): 59; chains: 1; bounding box: 33×28×41 Å

Sequence (87 aa):
MNIEKLFRMQKELDRHIELQHGLVEEDLFDRKILALLVELGELANETRCFKFWSLKPSSEKQVILEEFVDGIHFILSLGIECGFDDV